Protein AF-K1LLA6-F1 (afdb_monomer_lite)

pLDDT: mean 82.79, std 14.43, range [37.28, 96.81]

Foldseek 3Di:
DDPDPDDPDDDDAPPPGDVCVVLLVVLVVDQQAQHEAEDEQVNPDPVSCVSCVVSNHHYDYYHDCVVPPVVVVVVVVVVVVVVDDDDDD

Structure (mmCIF, N/CA/C/O backbone):
data_AF-K1LLA6-F1
#
_entry.id   AF-K1LLA6-F1
#
loop_
_atom_site.group_PDB
_atom_site.id
_atom_site.type_symbol
_atom_site.label_atom_id
_atom_site.label_alt_id
_atom_site.label_comp_id
_atom_site.label_asym_id
_atom_site.label_entity_id
_atom_site.label_seq_id
_atom_site.pdbx_PDB_ins_code
_atom_site.Cartn_x
_atom_site.Cartn_y
_atom_site.Cartn_z
_atom_site.occupancy
_atom_site.B_iso_or_equiv
_atom_site.auth_seq_id
_atom_site.auth_comp_id
_atom_site.auth_asym_id
_atom_site.auth_atom_id
_atom_site.pdbx_PDB_model_num
ATOM 1 N N . MET A 1 1 ? -14.750 -2.240 -15.714 1.00 42.16 1 MET A N 1
ATOM 2 C CA . MET A 1 1 ? -14.249 -1.602 -14.478 1.00 42.16 1 MET A CA 1
ATOM 3 C C . MET A 1 1 ? -15.457 -1.158 -13.670 1.00 42.16 1 MET A C 1
ATOM 5 O O . MET A 1 1 ? -16.443 -0.747 -14.266 1.00 42.16 1 MET A O 1
ATOM 9 N N . SER A 1 2 ? -15.441 -1.426 -12.367 1.00 48.47 2 SER A N 1
ATOM 10 C CA . SER A 1 2 ? -16.578 -1.386 -11.436 1.00 48.47 2 SER A CA 1
ATOM 11 C C . SER A 1 2 ? -17.408 -0.101 -11.526 1.00 48.47 2 SER A C 1
ATOM 13 O O . SER A 1 2 ? -16.880 1.001 -11.488 1.00 48.47 2 SER A O 1
ATOM 15 N N . LYS A 1 3 ? -18.727 -0.276 -11.632 1.00 59.38 3 LYS A N 1
ATOM 16 C CA . LYS A 1 3 ? -19.753 0.720 -11.990 1.00 59.38 3 LYS A CA 1
ATOM 17 C C . LYS A 1 3 ? -20.096 1.729 -10.876 1.00 59.38 3 LYS A C 1
ATOM 19 O O . LYS A 1 3 ? -21.077 2.451 -11.002 1.00 59.38 3 LYS A O 1
ATOM 24 N N . ASN A 1 4 ? -19.315 1.752 -9.798 1.00 70.38 4 ASN A N 1
ATOM 25 C CA . ASN A 1 4 ? -19.596 2.524 -8.593 1.00 70.38 4 ASN A CA 1
ATOM 26 C C . ASN A 1 4 ? -18.384 3.414 -8.287 1.00 70.38 4 ASN A C 1
ATOM 28 O O . ASN A 1 4 ? -17.339 2.915 -7.874 1.00 70.38 4 ASN A O 1
ATOM 32 N N . GLU A 1 5 ? -18.523 4.722 -8.494 1.00 79.94 5 GLU A N 1
ATOM 33 C CA . GLU A 1 5 ? -17.536 5.752 -8.134 1.00 79.94 5 GLU A CA 1
ATOM 34 C C . GLU A 1 5 ? -17.609 6.033 -6.625 1.00 79.94 5 GLU A C 1
ATOM 36 O O . GLU A 1 5 ? -18.031 7.096 -6.173 1.00 79.94 5 GLU A O 1
ATOM 41 N N . LEU A 1 6 ? -17.282 5.019 -5.823 1.00 84.94 6 LEU A N 1
ATOM 42 C CA . LEU A 1 6 ? -17.428 5.078 -4.374 1.00 84.94 6 LEU A CA 1
ATOM 43 C C . LEU A 1 6 ? -16.162 5.642 -3.718 1.00 84.94 6 LEU A C 1
ATOM 45 O O . LEU A 1 6 ? -15.089 5.050 -3.813 1.00 84.94 6 LEU A O 1
ATOM 49 N N . CYS A 1 7 ? -16.311 6.743 -2.982 1.00 87.50 7 CYS A N 1
ATOM 50 C CA . CYS A 1 7 ? -15.292 7.242 -2.061 1.00 87.50 7 CYS A CA 1
ATOM 51 C C . CYS A 1 7 ? -15.669 6.843 -0.626 1.00 87.50 7 CYS A C 1
ATOM 53 O O . CYS A 1 7 ? -16.648 7.350 -0.082 1.00 87.50 7 CYS A O 1
ATOM 55 N N . ILE A 1 8 ? -14.914 5.914 -0.030 1.00 85.94 8 ILE A N 1
ATOM 56 C CA . ILE A 1 8 ? -15.172 5.389 1.329 1.00 85.94 8 ILE A CA 1
ATOM 57 C C . ILE A 1 8 ? -14.482 6.248 2.399 1.00 85.94 8 ILE A C 1
ATOM 59 O O . ILE A 1 8 ? -14.941 6.332 3.535 1.00 85.94 8 ILE A O 1
ATOM 63 N N . GLY A 1 9 ? -13.391 6.924 2.040 1.00 83.06 9 GLY A N 1
ATOM 64 C CA . GLY A 1 9 ? -12.650 7.779 2.954 1.00 83.06 9 GLY A CA 1
ATOM 65 C C . GLY A 1 9 ? -11.756 8.755 2.206 1.00 83.06 9 GLY A C 1
ATOM 66 O O . GLY A 1 9 ? -11.116 8.398 1.219 1.00 83.06 9 GLY A O 1
ATOM 67 N N . GLN A 1 10 ? -11.706 9.990 2.697 1.00 87.75 10 GLN A N 1
ATOM 68 C CA . GLN A 1 10 ? -10.824 11.032 2.189 1.00 87.75 10 GLN A CA 1
ATOM 69 C C . GLN A 1 10 ? -10.181 11.760 3.367 1.00 87.75 10 GLN A C 1
ATOM 71 O O . GLN A 1 10 ? -10.859 12.150 4.317 1.00 87.75 10 GLN A O 1
ATOM 76 N N . LYS A 1 11 ? -8.866 11.971 3.290 1.00 86.12 11 LYS A N 1
ATOM 77 C CA . LYS A 1 11 ? -8.110 12.760 4.262 1.00 86.12 11 LYS A CA 1
ATOM 78 C C . LYS A 1 11 ? -7.466 13.938 3.547 1.00 86.12 11 LYS A C 1
ATOM 80 O O . LYS A 1 11 ? -6.729 13.753 2.584 1.00 86.12 11 LYS A O 1
ATOM 85 N N . LYS A 1 12 ? -7.732 15.153 4.031 1.00 84.75 12 LYS A N 1
ATOM 86 C CA . LYS A 1 12 ? -7.027 16.348 3.561 1.00 84.75 12 LYS A CA 1
ATOM 87 C C . LYS A 1 12 ? -5.614 16.363 4.143 1.00 84.75 12 LYS A C 1
ATOM 89 O O . LYS A 1 12 ? -5.443 16.234 5.354 1.00 84.75 12 LYS A O 1
ATOM 94 N N . VAL A 1 13 ? -4.626 16.552 3.277 1.00 83.38 13 VAL A N 1
ATOM 95 C CA . VAL A 1 13 ? -3.223 16.728 3.658 1.00 83.38 13 VAL A CA 1
ATOM 96 C C . VAL A 1 13 ? -3.016 18.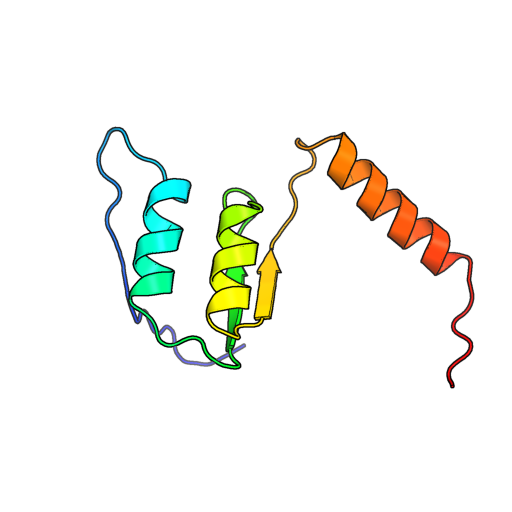175 4.12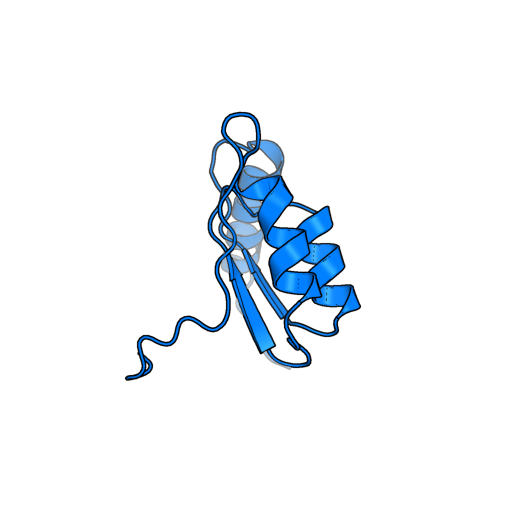5 1.00 83.38 13 VAL A C 1
ATOM 98 O O . VAL A 1 13 ? -3.532 19.106 3.506 1.00 83.38 13 VAL A O 1
ATOM 101 N N . ALA A 1 14 ? -2.324 18.374 5.249 1.00 80.44 14 ALA A N 1
ATOM 102 C CA . ALA A 1 14 ? -1.992 19.712 5.749 1.00 80.44 14 ALA A CA 1
ATOM 103 C C . ALA A 1 14 ? -0.942 20.394 4.853 1.00 80.44 14 ALA A C 1
ATOM 105 O O . ALA A 1 14 ? -0.140 19.704 4.234 1.00 80.44 14 ALA A O 1
ATOM 106 N N . ASP A 1 15 ? -0.879 21.732 4.847 1.00 70.88 15 ASP A N 1
ATOM 107 C CA . ASP A 1 15 ? -0.060 22.525 3.902 1.00 70.88 15 ASP A CA 1
ATOM 108 C C . ASP A 1 15 ? 1.453 22.212 3.897 1.00 70.88 15 ASP A C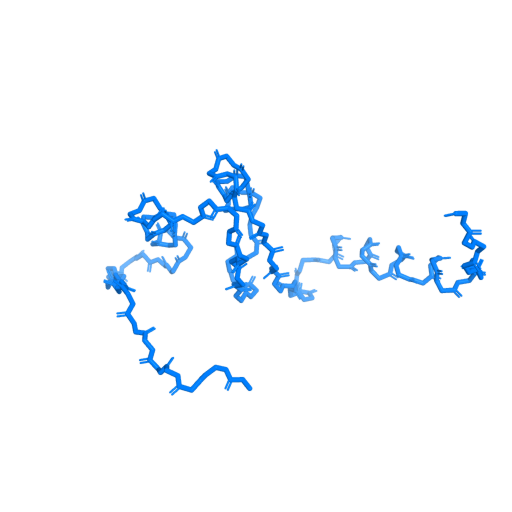 1
ATOM 110 O O . ASP A 1 15 ? 2.162 22.593 2.970 1.00 70.88 15 ASP A O 1
ATOM 114 N N . LYS A 1 16 ? 1.970 21.529 4.927 1.00 71.06 16 LYS A N 1
ATOM 115 C CA . LYS A 1 16 ? 3.381 21.105 5.034 1.00 71.06 16 LYS A CA 1
ATOM 116 C C . LYS A 1 16 ? 3.582 19.584 5.016 1.00 71.06 16 LYS A C 1
ATOM 118 O O . LYS A 1 16 ? 4.702 19.127 5.219 1.00 71.06 16 LYS A O 1
ATOM 123 N N . SER A 1 17 ? 2.514 18.812 4.820 1.00 74.81 17 SER A N 1
ATOM 124 C CA . SER A 1 17 ? 2.543 17.346 4.756 1.00 74.81 17 SER A CA 1
ATOM 125 C C . SER A 1 17 ? 2.342 16.869 3.315 1.00 74.81 17 SER A C 1
ATOM 127 O O . SER A 1 17 ? 1.972 17.647 2.440 1.00 74.81 17 SER A O 1
ATOM 129 N N . ASN A 1 18 ? 2.582 15.586 3.054 1.00 78.88 18 ASN A N 1
ATOM 130 C CA . ASN A 1 18 ? 2.426 14.954 1.737 1.00 78.88 18 ASN A CA 1
ATOM 131 C C . ASN A 1 18 ? 1.478 13.742 1.810 1.00 78.88 18 ASN A C 1
ATOM 133 O O . ASN A 1 18 ? 1.170 13.250 2.900 1.00 78.88 18 ASN A O 1
ATOM 137 N N . GLU A 1 19 ? 1.024 13.231 0.659 1.00 82.44 19 GLU A N 1
ATOM 138 C CA . GLU A 1 19 ? 0.121 12.065 0.620 1.00 82.44 19 GLU A CA 1
ATOM 139 C C . GLU A 1 19 ? 0.743 10.831 1.283 1.00 82.44 19 GLU A C 1
ATOM 141 O O . GLU A 1 19 ? 0.036 10.037 1.896 1.00 82.44 19 GLU A O 1
ATOM 146 N N . ILE A 1 20 ? 2.074 10.726 1.249 1.00 84.81 20 ILE A N 1
ATOM 147 C CA . ILE A 1 20 ? 2.863 9.667 1.887 1.00 84.81 20 ILE A CA 1
ATOM 148 C C . ILE A 1 20 ? 2.482 9.494 3.361 1.00 84.81 20 ILE A C 1
ATOM 150 O O . ILE A 1 20 ? 2.252 8.375 3.809 1.00 84.81 20 ILE A O 1
ATOM 154 N N . THR A 1 21 ? 2.376 10.597 4.104 1.00 85.88 21 THR A N 1
ATOM 155 C CA . THR A 1 21 ? 1.994 10.568 5.527 1.00 85.88 21 THR A CA 1
ATOM 156 C C . THR A 1 21 ? 0.509 10.284 5.759 1.00 85.88 21 THR A C 1
ATOM 158 O O . THR A 1 21 ? 0.149 9.714 6.784 1.00 85.88 21 THR A O 1
ATOM 161 N N . ALA A 1 22 ? -0.360 10.642 4.811 1.00 88.62 22 ALA A N 1
ATOM 162 C CA . ALA A 1 22 ? -1.808 10.490 4.950 1.00 88.62 22 ALA A CA 1
ATOM 163 C C . ALA A 1 22 ? -2.312 9.090 4.556 1.00 88.62 22 ALA A C 1
ATOM 165 O O . ALA A 1 22 ? -3.320 8.625 5.090 1.00 88.62 22 ALA A O 1
ATOM 166 N N . ILE A 1 23 ? -1.614 8.401 3.647 1.00 91.94 23 ILE A N 1
ATOM 167 C CA . ILE A 1 23 ? -1.964 7.048 3.191 1.00 91.94 23 ILE A CA 1
ATOM 168 C C . ILE A 1 23 ? -2.069 6.054 4.367 1.00 91.94 23 ILE A C 1
ATOM 170 O O . ILE A 1 23 ? -3.102 5.382 4.467 1.00 91.94 23 ILE A O 1
ATOM 174 N N . PRO A 1 24 ? -1.088 5.968 5.294 1.00 92.00 24 PRO A N 1
ATOM 175 C CA . PRO A 1 24 ? -1.190 5.094 6.460 1.00 92.00 24 PRO A CA 1
ATOM 176 C C . PRO A 1 24 ? -2.422 5.361 7.326 1.00 92.00 24 PRO A C 1
ATOM 178 O O . PRO A 1 24 ? -3.019 4.416 7.836 1.00 92.00 24 PRO A O 1
ATOM 181 N N . GLU A 1 25 ? -2.832 6.620 7.496 1.00 90.75 25 GLU A N 1
ATOM 182 C CA . GLU A 1 25 ? -4.014 6.960 8.299 1.00 90.75 25 GLU A CA 1
ATOM 183 C C . GLU A 1 25 ? -5.301 6.406 7.673 1.00 90.75 25 GLU A C 1
ATOM 185 O O . GLU A 1 25 ? -6.136 5.820 8.369 1.00 90.75 25 GLU A O 1
ATOM 190 N N . ILE A 1 26 ? -5.448 6.545 6.352 1.00 91.19 26 ILE A N 1
ATOM 191 C CA . ILE A 1 26 ? -6.611 6.026 5.621 1.00 91.19 26 ILE A CA 1
ATOM 192 C C . ILE A 1 26 ? -6.625 4.498 5.673 1.00 91.19 26 ILE A C 1
ATOM 194 O O . ILE A 1 26 ? -7.644 3.913 6.030 1.00 91.19 26 ILE A O 1
ATOM 198 N N . ILE A 1 27 ? -5.492 3.848 5.390 1.00 92.75 27 ILE A N 1
ATOM 199 C CA . ILE A 1 27 ? -5.382 2.385 5.454 1.00 92.75 27 ILE A CA 1
ATOM 200 C C . ILE A 1 27 ? -5.725 1.884 6.857 1.00 92.75 27 ILE A C 1
ATOM 202 O O . ILE A 1 27 ? -6.434 0.891 6.993 1.00 92.75 27 ILE A O 1
ATOM 206 N N . ASN A 1 28 ? -5.280 2.573 7.911 1.00 92.38 28 ASN A N 1
ATOM 207 C CA . ASN A 1 28 ? -5.607 2.206 9.287 1.00 92.38 28 ASN A CA 1
ATOM 208 C C . ASN A 1 28 ? -7.096 2.340 9.617 1.00 92.38 28 ASN A C 1
ATOM 210 O O . ASN A 1 28 ? -7.610 1.530 10.387 1.00 92.38 28 ASN A O 1
ATOM 214 N N . SER A 1 29 ? -7.784 3.286 8.984 1.00 92.12 29 SER A N 1
ATOM 215 C CA . SER A 1 29 ? -9.212 3.540 9.201 1.00 92.12 29 SER A CA 1
ATOM 216 C C . SER A 1 29 ? -10.132 2.595 8.419 1.00 92.12 29 SER A C 1
ATOM 218 O O . SER A 1 29 ? -11.317 2.512 8.730 1.00 92.12 29 SER A O 1
ATOM 220 N N . LEU A 1 30 ? -9.608 1.893 7.410 1.00 91.44 30 LEU A N 1
ATOM 221 C CA . LEU A 1 30 ? -10.368 0.971 6.568 1.00 91.44 30 LEU A CA 1
ATOM 222 C C . LEU A 1 30 ? -10.140 -0.489 6.976 1.00 91.44 30 LEU A C 1
ATOM 224 O O . LEU A 1 30 ? -9.035 -0.883 7.370 1.00 91.44 30 LEU A O 1
ATOM 228 N N . ASP A 1 31 ? -11.188 -1.296 6.835 1.00 92.69 31 ASP A N 1
ATOM 229 C CA . ASP A 1 31 ? -11.058 -2.749 6.806 1.00 92.69 31 ASP A CA 1
ATOM 230 C C . ASP A 1 31 ? -10.689 -3.177 5.382 1.00 92.69 31 ASP A C 1
ATOM 232 O O . ASP A 1 31 ? -11.435 -2.934 4.433 1.00 92.69 31 ASP A O 1
ATOM 236 N N . ILE A 1 32 ? -9.488 -3.730 5.239 1.00 94.69 32 ILE A N 1
ATOM 237 C CA . ILE A 1 32 ? -8.898 -4.116 3.954 1.00 94.69 32 ILE A CA 1
ATOM 238 C C . ILE A 1 32 ? -8.490 -5.592 3.936 1.00 94.69 32 ILE A C 1
ATOM 240 O O . ILE A 1 32 ? -7.756 -6.007 3.035 1.00 94.69 32 ILE A O 1
ATOM 244 N N . GLU A 1 33 ? -8.933 -6.388 4.917 1.00 96.62 33 GLU A N 1
ATOM 245 C CA . GLU A 1 33 ? -8.643 -7.823 4.946 1.00 96.62 33 GLU A CA 1
ATOM 246 C C . GLU A 1 33 ? -9.122 -8.473 3.636 1.00 96.62 33 GLU A C 1
ATOM 248 O O . GLU A 1 33 ? -10.215 -8.194 3.137 1.00 96.62 33 GLU A O 1
ATOM 253 N N . ASN A 1 34 ? -8.261 -9.295 3.026 1.00 95.19 34 ASN A N 1
ATOM 254 C CA . ASN A 1 34 ? -8.491 -9.941 1.728 1.00 95.19 34 ASN A CA 1
ATOM 255 C C . ASN A 1 34 ? -8.785 -8.988 0.548 1.00 95.19 34 ASN A C 1
ATOM 257 O O . ASN A 1 34 ? -9.206 -9.440 -0.518 1.00 95.19 34 ASN A O 1
ATOM 261 N N . SER A 1 35 ? -8.524 -7.686 0.689 1.00 94.38 35 SER A N 1
ATOM 262 C CA . SER A 1 35 ? -8.708 -6.694 -0.377 1.00 94.38 35 SER A CA 1
ATOM 263 C C . SER A 1 35 ? -7.392 -6.380 -1.092 1.00 94.38 35 SER A C 1
ATOM 265 O O . SER A 1 35 ? -6.317 -6.474 -0.500 1.00 94.38 35 SER A O 1
ATOM 267 N N . VAL A 1 36 ? -7.463 -5.991 -2.371 1.00 95.12 36 VAL A N 1
ATOM 268 C CA . VAL A 1 36 ? -6.299 -5.504 -3.133 1.00 95.12 36 VAL A CA 1
ATOM 269 C C . VAL A 1 36 ? -6.257 -3.982 -3.068 1.00 95.12 36 VAL A C 1
ATOM 271 O O . VAL A 1 36 ? -7.172 -3.308 -3.538 1.00 95.12 36 VAL A O 1
ATOM 274 N N . VAL A 1 37 ? -5.175 -3.439 -2.520 1.00 94.44 37 VAL A N 1
ATOM 275 C CA . VAL A 1 37 ? -4.924 -2.001 -2.425 1.00 94.44 37 VAL A CA 1
ATOM 276 C C . VAL A 1 37 ? -3.964 -1.586 -3.538 1.00 94.44 37 VAL A C 1
ATOM 278 O O . VAL A 1 37 ? -2.790 -1.959 -3.532 1.00 94.44 37 VAL A O 1
ATOM 281 N N . SER A 1 38 ? -4.454 -0.812 -4.506 1.00 94.56 38 SER A N 1
ATOM 282 C CA . SER A 1 38 ? -3.619 -0.217 -5.554 1.00 94.56 38 SER A CA 1
ATOM 283 C C . SER A 1 38 ? -3.250 1.221 -5.208 1.00 94.56 38 SER A C 1
ATOM 285 O O . SER A 1 38 ? -4.142 2.014 -4.907 1.00 94.56 38 SER A O 1
ATOM 287 N N . ILE A 1 39 ? -1.967 1.572 -5.285 1.00 92.69 39 ILE A N 1
ATOM 288 C CA . ILE A 1 39 ? -1.482 2.932 -5.008 1.00 92.69 39 ILE A CA 1
ATOM 289 C C . ILE A 1 39 ? -0.523 3.358 -6.121 1.00 92.69 39 ILE A C 1
ATOM 291 O O . ILE A 1 39 ? 0.168 2.535 -6.733 1.00 92.69 39 ILE A O 1
ATOM 295 N N . ASP A 1 40 ? -0.510 4.657 -6.401 1.00 89.94 40 ASP A N 1
ATOM 296 C CA . ASP A 1 40 ? 0.434 5.258 -7.331 1.00 89.94 40 ASP A CA 1
ATOM 297 C C . ASP A 1 40 ? 1.895 5.130 -6.866 1.00 89.94 40 ASP A C 1
ATOM 299 O O . ASP A 1 40 ? 2.224 4.586 -5.806 1.00 89.94 40 ASP A O 1
ATOM 303 N N . ALA A 1 41 ? 2.798 5.657 -7.690 1.00 88.75 41 ALA A N 1
ATOM 304 C CA . ALA A 1 41 ? 4.219 5.521 -7.446 1.00 88.75 41 ALA A CA 1
ATOM 305 C C . ALA A 1 41 ? 4.791 6.399 -6.331 1.00 88.75 41 ALA A C 1
ATOM 307 O O . ALA A 1 41 ? 5.878 6.098 -5.839 1.00 88.75 41 ALA A O 1
ATOM 308 N N . MET A 1 42 ? 4.089 7.446 -5.894 1.00 86.56 42 MET A N 1
ATOM 309 C CA . MET A 1 42 ? 4.501 8.216 -4.716 1.00 86.56 42 MET A CA 1
ATOM 310 C C . MET A 1 42 ? 4.248 7.425 -3.424 1.00 86.56 42 MET A C 1
ATOM 312 O O . MET A 1 42 ? 5.035 7.513 -2.478 1.00 86.56 42 MET A O 1
ATOM 316 N N . GLY A 1 43 ? 3.203 6.593 -3.403 1.00 86.25 43 GLY A N 1
ATOM 317 C CA . GLY A 1 43 ? 2.895 5.687 -2.293 1.00 86.25 43 GLY A CA 1
ATOM 318 C C . GLY A 1 43 ? 3.633 4.342 -2.310 1.00 86.25 43 GLY A C 1
ATOM 319 O O . GLY A 1 43 ? 3.412 3.522 -1.419 1.00 86.25 43 GLY A O 1
ATOM 320 N N . CYS A 1 44 ? 4.519 4.088 -3.281 1.00 90.44 44 CYS A N 1
ATOM 321 C CA . CYS A 1 44 ? 5.297 2.848 -3.369 1.00 90.44 44 CYS A CA 1
ATOM 322 C C . CYS A 1 44 ? 6.438 2.808 -2.337 1.00 90.44 44 CYS A C 1
ATOM 324 O O . CYS A 1 44 ? 7.616 2.967 -2.664 1.00 90.44 44 CYS A O 1
ATOM 326 N N . GLN A 1 45 ? 6.077 2.613 -1.068 1.00 89.81 45 GLN A N 1
ATOM 327 C CA . GLN A 1 45 ? 6.997 2.631 0.068 1.00 89.81 45 GLN A CA 1
ATOM 328 C C . GLN A 1 45 ? 6.924 1.347 0.879 1.00 89.81 45 GLN A C 1
ATOM 330 O O . GLN A 1 45 ? 5.856 0.762 1.066 1.00 89.81 45 GLN A O 1
ATOM 335 N N . LYS A 1 46 ? 8.080 0.935 1.412 1.00 91.38 46 LYS A N 1
ATOM 336 C CA . LYS A 1 46 ? 8.231 -0.308 2.184 1.00 91.38 46 LYS A CA 1
ATOM 337 C C . LYS A 1 46 ? 7.311 -0.344 3.406 1.00 91.38 46 LYS A C 1
ATOM 339 O O . LYS A 1 46 ? 6.729 -1.384 3.704 1.00 91.38 46 LYS A O 1
ATOM 344 N N . GLU A 1 47 ? 7.145 0.791 4.079 1.00 93.38 47 GLU A N 1
ATOM 345 C CA . GLU A 1 47 ? 6.288 0.924 5.263 1.00 93.38 47 GLU A CA 1
ATOM 346 C C . GLU A 1 47 ? 4.804 0.767 4.910 1.00 93.38 47 GLU A C 1
ATOM 348 O O . GLU A 1 47 ? 4.079 0.054 5.601 1.00 93.38 47 GLU A O 1
ATOM 353 N N . ILE A 1 48 ? 4.367 1.345 3.785 1.00 94.12 48 ILE A N 1
ATOM 354 C CA . ILE A 1 48 ? 2.989 1.221 3.289 1.00 94.12 48 ILE A CA 1
ATOM 355 C C . ILE A 1 48 ? 2.691 -0.233 2.898 1.00 94.12 48 ILE A C 1
ATOM 357 O O . ILE A 1 48 ? 1.669 -0.781 3.308 1.00 94.12 48 ILE A O 1
ATOM 361 N N . ALA A 1 49 ? 3.599 -0.892 2.169 1.00 94.38 49 ALA A N 1
ATOM 362 C CA . ALA A 1 49 ? 3.455 -2.307 1.819 1.00 94.38 49 ALA A CA 1
ATOM 363 C C . ALA A 1 49 ? 3.375 -3.201 3.070 1.00 94.38 49 ALA A C 1
ATOM 365 O O . ALA A 1 49 ? 2.501 -4.063 3.173 1.00 94.38 49 ALA A O 1
ATOM 366 N N . SER A 1 50 ? 4.244 -2.947 4.053 1.00 96.12 50 SER A N 1
ATOM 367 C CA . SER A 1 50 ? 4.251 -3.663 5.335 1.00 96.12 50 SER A CA 1
ATOM 368 C C . SER A 1 50 ? 2.941 -3.483 6.100 1.00 96.12 50 SER A C 1
ATOM 370 O O . SER A 1 50 ? 2.411 -4.454 6.635 1.00 96.12 50 SER A O 1
ATOM 372 N N . LEU A 1 51 ? 2.381 -2.269 6.111 1.00 96.12 51 LEU A N 1
ATOM 373 C CA . LEU A 1 51 ? 1.102 -1.977 6.758 1.00 96.12 51 LEU A CA 1
ATOM 374 C C . LEU A 1 51 ? -0.060 -2.745 6.113 1.00 96.12 51 LEU A C 1
ATOM 376 O O . LEU A 1 51 ? -0.895 -3.307 6.821 1.00 96.12 51 LEU A O 1
ATOM 380 N N . ILE A 1 52 ? -0.104 -2.796 4.779 1.00 96.38 52 ILE A N 1
ATOM 381 C CA . ILE A 1 52 ? -1.141 -3.532 4.041 1.00 96.38 52 ILE A CA 1
ATOM 382 C C . ILE A 1 52 ? -1.061 -5.031 4.365 1.00 96.38 52 ILE A C 1
ATOM 384 O O . ILE A 1 52 ? -2.079 -5.639 4.695 1.00 96.38 52 ILE A O 1
ATOM 388 N N . MET A 1 53 ? 0.146 -5.609 4.361 1.00 96.25 53 MET A N 1
ATOM 389 C CA . MET A 1 53 ? 0.349 -7.016 4.729 1.00 96.25 53 MET A CA 1
ATOM 390 C C . MET A 1 53 ? -0.015 -7.300 6.189 1.00 96.25 53 MET A C 1
ATOM 392 O O . MET A 1 53 ? -0.642 -8.318 6.474 1.00 96.25 53 MET A O 1
ATOM 396 N N . ALA A 1 54 ? 0.324 -6.399 7.116 1.00 96.81 54 ALA A N 1
ATOM 397 C CA . ALA A 1 54 ? -0.030 -6.538 8.530 1.00 96.81 54 ALA A CA 1
ATOM 398 C C . ALA A 1 54 ? -1.554 -6.582 8.746 1.00 9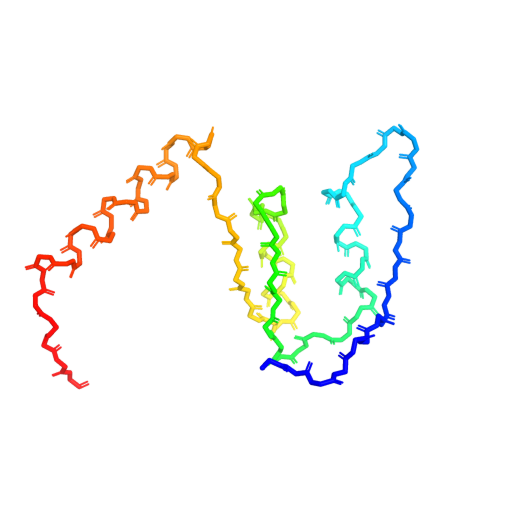6.81 54 ALA A C 1
ATOM 400 O O . ALA A 1 54 ? -2.035 -7.267 9.646 1.00 96.81 54 ALA A O 1
ATOM 401 N N . LYS A 1 55 ? -2.317 -5.905 7.881 1.00 96.56 55 LYS A N 1
ATOM 402 C CA . LYS A 1 55 ? -3.784 -5.956 7.835 1.00 96.56 55 LYS A CA 1
ATOM 403 C C . LYS A 1 55 ? -4.351 -7.103 6.988 1.00 96.56 55 LYS A C 1
ATOM 405 O O . LYS A 1 55 ? -5.554 -7.131 6.748 1.00 96.56 55 LYS A O 1
ATOM 410 N N . LYS A 1 56 ? -3.513 -8.047 6.541 1.00 96.75 56 LYS A N 1
ATOM 411 C CA . LYS A 1 56 ? -3.885 -9.170 5.659 1.00 96.75 56 LYS A CA 1
ATOM 412 C C . LYS A 1 56 ? -4.524 -8.724 4.334 1.00 96.75 56 LYS A C 1
ATOM 414 O O . LYS A 1 56 ? -5.358 -9.426 3.762 1.00 96.75 56 LYS A O 1
ATOM 419 N N . GLY A 1 57 ? -4.159 -7.535 3.865 1.00 95.75 57 GLY A N 1
ATOM 420 C CA . GLY A 1 57 ? -4.479 -7.066 2.525 1.00 95.75 57 GLY A CA 1
ATOM 421 C C . GLY A 1 57 ? -3.399 -7.477 1.525 1.00 95.75 57 GLY A C 1
ATOM 422 O O . GLY A 1 57 ? -2.265 -7.796 1.887 1.00 95.75 57 GLY A O 1
ATOM 423 N N . HIS A 1 58 ? -3.742 -7.409 0.246 1.00 96.31 58 HIS A N 1
ATOM 424 C CA . HIS A 1 58 ? -2.808 -7.530 -0.871 1.00 96.31 58 HIS A CA 1
ATOM 425 C C . HIS A 1 58 ? -2.529 -6.139 -1.449 1.00 96.31 58 HIS A C 1
ATOM 427 O O . HIS A 1 58 ? -3.365 -5.243 -1.333 1.00 96.31 58 HIS A O 1
ATOM 433 N N . TYR A 1 59 ? -1.383 -5.935 -2.101 1.00 95.50 59 TYR A N 1
ATOM 434 C CA . TYR A 1 59 ? -1.037 -4.637 -2.687 1.00 95.50 59 TYR A CA 1
ATOM 435 C C . TYR A 1 59 ? -0.607 -4.734 -4.152 1.00 95.50 59 TYR A C 1
ATOM 437 O O . TYR A 1 59 ? 0.010 -5.708 -4.577 1.00 95.50 59 TYR A O 1
ATOM 445 N N . LEU A 1 60 ? -0.891 -3.671 -4.905 1.00 94.94 60 LEU A N 1
ATOM 446 C CA . LEU A 1 60 ? -0.358 -3.412 -6.240 1.00 94.94 60 LEU A CA 1
ATOM 447 C C . LEU A 1 60 ? 0.187 -1.980 -6.267 1.00 94.94 60 LEU A C 1
ATOM 449 O O . LEU A 1 60 ? -0.567 -1.018 -6.405 1.00 94.94 60 LEU A O 1
ATOM 453 N N . LEU A 1 61 ? 1.500 -1.834 -6.092 1.00 93.25 61 LEU A N 1
ATOM 454 C CA . LEU A 1 61 ? 2.156 -0.528 -6.008 1.00 93.25 61 LEU A CA 1
ATOM 455 C C . LEU A 1 61 ? 2.885 -0.233 -7.315 1.00 93.25 61 LEU A C 1
ATOM 457 O O . LEU A 1 61 ? 3.631 -1.071 -7.822 1.00 93.25 61 LEU A O 1
ATOM 461 N N . SER A 1 62 ? 2.669 0.959 -7.862 1.00 90.50 62 SER A N 1
ATOM 462 C CA . SER A 1 62 ? 3.360 1.381 -9.083 1.00 90.50 62 SER A CA 1
ATOM 463 C C . SER A 1 62 ? 4.792 1.803 -8.756 1.00 90.50 62 SER A C 1
ATOM 465 O O . SER A 1 62 ? 4.997 2.572 -7.831 1.00 90.50 62 SER A O 1
ATOM 467 N N . LEU A 1 63 ? 5.799 1.365 -9.510 1.00 86.62 63 LEU A N 1
ATOM 468 C CA . LEU A 1 63 ? 7.183 1.803 -9.294 1.00 86.62 63 LEU A CA 1
ATOM 469 C C . LEU A 1 63 ? 7.558 2.917 -10.279 1.00 86.62 63 LEU A C 1
ATOM 471 O O . LEU A 1 63 ? 7.342 2.784 -11.483 1.00 86.62 63 LEU A O 1
ATOM 475 N N . LYS A 1 64 ? 8.148 4.011 -9.782 1.00 83.75 64 LYS A N 1
ATOM 476 C CA . LYS A 1 64 ? 8.694 5.083 -10.628 1.00 83.75 64 LYS A CA 1
ATOM 477 C C . LYS A 1 64 ? 10.164 4.811 -10.946 1.00 83.75 64 LYS A C 1
ATOM 479 O O . LYS A 1 64 ? 10.922 4.378 -10.086 1.00 83.75 64 LYS A O 1
ATOM 484 N N . SER A 1 65 ? 10.589 5.165 -12.156 1.00 77.19 65 SER A N 1
ATOM 485 C CA . SER A 1 65 ? 11.970 4.998 -12.636 1.00 77.19 65 SER A CA 1
ATOM 486 C C . SER A 1 65 ? 13.022 5.846 -11.908 1.00 77.19 65 SER A C 1
ATOM 488 O O . SER A 1 65 ? 14.211 5.679 -12.155 1.00 77.19 65 SER A O 1
ATOM 490 N N . ASN A 1 66 ? 12.619 6.761 -11.018 1.00 76.38 66 ASN A N 1
ATOM 491 C CA . ASN A 1 66 ? 13.556 7.568 -10.232 1.00 76.38 66 ASN A CA 1
ATOM 492 C C . ASN A 1 66 ? 14.169 6.807 -9.041 1.00 76.38 66 ASN A C 1
ATOM 494 O O . ASN A 1 66 ? 15.076 7.335 -8.406 1.00 76.38 66 ASN A O 1
ATOM 498 N N . GLN A 1 67 ? 13.688 5.596 -8.739 1.00 68.12 67 GLN A N 1
ATOM 499 C CA . GLN A 1 67 ? 14.323 4.666 -7.807 1.00 68.12 67 GLN A CA 1
ATOM 500 C C . GLN A 1 67 ? 15.178 3.679 -8.612 1.00 68.12 67 GLN A C 1
ATOM 502 O O . GLN A 1 67 ? 14.722 2.584 -8.935 1.00 68.12 67 GLN A O 1
ATOM 507 N N . SER A 1 68 ? 16.384 4.105 -8.998 1.00 74.50 68 SER A N 1
ATOM 508 C CA . SER A 1 68 ? 17.200 3.434 -10.023 1.00 74.50 68 SER A CA 1
ATOM 509 C C . SER A 1 68 ? 17.518 1.972 -9.704 1.00 74.50 68 SER A C 1
ATOM 511 O O . SER A 1 68 ? 17.284 1.120 -10.550 1.00 74.50 68 SER A O 1
ATOM 513 N N . GLU A 1 69 ? 17.964 1.667 -8.485 1.00 80.88 69 GLU A N 1
ATOM 514 C CA . GLU A 1 69 ? 18.363 0.306 -8.086 1.00 80.88 69 GLU A CA 1
ATOM 515 C C . GLU A 1 69 ? 17.176 -0.671 -8.125 1.00 80.88 69 GLU A C 1
ATOM 517 O O . GLU A 1 69 ? 17.208 -1.674 -8.832 1.00 80.88 69 GLU A O 1
ATOM 522 N N . LEU A 1 70 ? 16.064 -0.318 -7.470 1.00 81.88 70 LEU A N 1
ATOM 523 C CA . LEU A 1 70 ? 14.863 -1.158 -7.455 1.00 81.88 70 LEU A CA 1
ATOM 524 C C . LEU A 1 70 ? 14.248 -1.311 -8.853 1.00 81.88 70 LEU A C 1
ATOM 526 O O . LEU A 1 70 ? 13.732 -2.373 -9.196 1.00 81.88 70 LEU A O 1
ATOM 530 N N . PHE A 1 71 ? 14.278 -0.256 -9.668 1.00 83.38 71 PHE A N 1
ATOM 531 C CA . PHE A 1 71 ? 13.775 -0.323 -11.035 1.00 83.38 71 PHE A CA 1
ATOM 532 C C . PHE A 1 71 ? 14.631 -1.252 -11.902 1.00 83.38 71 PHE A C 1
ATOM 534 O O . PHE A 1 71 ? 14.082 -2.076 -12.633 1.00 83.38 71 PHE A O 1
ATOM 541 N N . GLU A 1 72 ? 15.957 -1.155 -11.800 1.00 83.31 72 GLU A N 1
ATOM 542 C CA . GLU A 1 72 ? 16.886 -2.039 -12.503 1.00 83.31 72 GLU A CA 1
ATOM 543 C C . GLU A 1 72 ? 16.714 -3.498 -12.079 1.00 83.31 72 GLU A C 1
ATOM 545 O O . GLU A 1 72 ? 16.611 -4.361 -12.953 1.00 83.31 72 GLU A O 1
ATOM 550 N N . ASP A 1 73 ? 16.576 -3.770 -10.780 1.00 85.31 73 ASP A N 1
ATOM 551 C CA . ASP A 1 73 ? 16.330 -5.113 -10.247 1.00 85.31 73 ASP A CA 1
ATOM 552 C C . ASP A 1 73 ? 15.035 -5.714 -10.791 1.00 85.31 73 ASP A C 1
ATOM 554 O O . ASP A 1 73 ? 15.010 -6.854 -11.264 1.00 85.31 73 ASP A O 1
ATOM 558 N N . VAL A 1 74 ? 13.9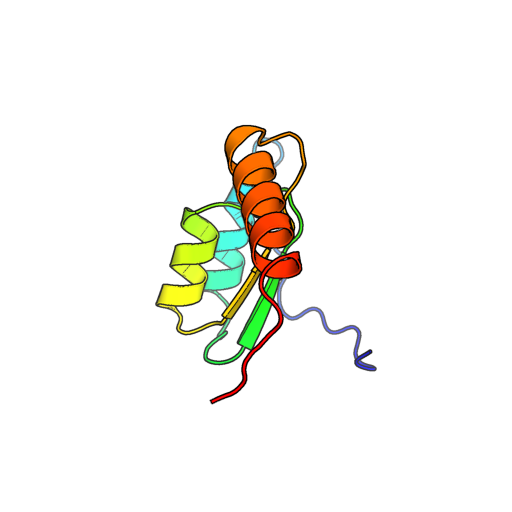50 -4.935 -10.776 1.00 86.44 74 VAL A N 1
ATOM 559 C CA . VAL A 1 74 ? 12.650 -5.367 -11.297 1.00 86.44 74 VAL A CA 1
ATOM 560 C C . VAL A 1 74 ? 12.748 -5.648 -12.797 1.00 86.44 74 VAL A C 1
ATOM 562 O O . VAL A 1 74 ? 12.317 -6.706 -13.258 1.00 86.44 74 VAL A O 1
ATOM 565 N N . VAL A 1 75 ? 13.363 -4.748 -13.569 1.00 85.44 75 VAL A N 1
ATOM 566 C CA . VAL A 1 75 ? 13.570 -4.934 -15.013 1.00 85.44 75 VAL A CA 1
ATOM 567 C C . VAL A 1 75 ? 14.438 -6.162 -15.296 1.00 85.44 75 VAL A C 1
ATOM 569 O O . VAL A 1 75 ? 14.124 -6.933 -16.205 1.00 85.44 75 VAL A O 1
ATOM 572 N N . CYS A 1 76 ? 15.511 -6.365 -14.532 1.00 84.00 76 CYS A N 1
ATOM 573 C CA . CYS A 1 76 ? 16.382 -7.530 -14.638 1.00 84.00 76 CYS A CA 1
ATOM 574 C C . CYS A 1 76 ? 15.608 -8.822 -14.349 1.00 84.00 76 CYS A C 1
ATOM 576 O O . CYS A 1 76 ? 15.646 -9.750 -15.157 1.00 84.00 76 CYS A O 1
ATOM 578 N N . GLY A 1 77 ? 14.823 -8.850 -13.269 1.00 84.81 77 GLY A N 1
ATOM 579 C CA . GLY A 1 77 ? 13.983 -9.986 -12.895 1.00 84.81 77 GLY A CA 1
ATOM 580 C C . GLY A 1 77 ? 12.963 -10.354 -13.974 1.00 84.81 77 GLY A C 1
ATOM 581 O O . GLY A 1 77 ? 12.854 -11.523 -14.349 1.00 84.81 77 GLY A O 1
ATOM 582 N N . PHE A 1 78 ? 12.262 -9.367 -14.542 1.00 84.94 78 PHE A N 1
ATOM 583 C CA . PHE A 1 78 ? 11.326 -9.610 -15.644 1.00 84.94 78 PHE A CA 1
ATOM 584 C C . PHE A 1 78 ? 12.031 -10.103 -16.916 1.00 84.94 78 PHE A C 1
ATOM 586 O O . PHE A 1 78 ? 11.528 -11.018 -17.571 1.00 84.94 78 PHE A O 1
ATOM 593 N N . LYS A 1 79 ? 13.212 -9.566 -17.255 1.00 84.19 79 LYS A N 1
ATOM 594 C CA . LYS A 1 79 ? 14.018 -10.038 -18.397 1.00 84.19 79 LYS A CA 1
ATOM 595 C C . LYS A 1 79 ? 14.507 -11.472 -18.199 1.00 84.19 79 LYS A C 1
ATOM 597 O O . LYS A 1 79 ? 14.329 -12.294 -19.090 1.00 84.19 79 LYS A O 1
ATOM 602 N N . ALA A 1 80 ? 15.065 -11.792 -17.032 1.00 78.69 80 ALA A N 1
ATOM 603 C CA . ALA A 1 80 ? 15.531 -13.137 -16.701 1.00 78.69 80 ALA A CA 1
ATOM 604 C C . ALA A 1 80 ? 14.390 -14.163 -16.771 1.00 78.69 80 ALA A C 1
ATOM 606 O O . ALA A 1 80 ? 14.555 -15.250 -17.322 1.00 78.69 80 ALA A O 1
ATOM 607 N N . ARG A 1 81 ? 13.200 -13.787 -16.288 1.00 65.00 81 ARG A N 1
ATOM 608 C CA . ARG A 1 81 ? 12.005 -14.637 -16.333 1.00 65.00 81 ARG A CA 1
ATOM 609 C C . ARG A 1 81 ? 11.385 -14.760 -17.724 1.00 65.00 81 ARG A C 1
ATOM 611 O O . ARG A 1 81 ? 10.742 -15.760 -17.997 1.00 65.00 81 ARG A O 1
ATOM 618 N N . SER A 1 82 ? 11.610 -13.792 -18.610 1.00 61.34 82 SER A N 1
ATOM 619 C CA . SER A 1 82 ? 11.203 -13.886 -20.021 1.00 61.34 82 SER A CA 1
ATOM 620 C C . SER A 1 82 ? 12.071 -14.875 -20.811 1.00 61.34 82 SER A C 1
ATOM 622 O O . SER A 1 82 ? 11.612 -15.443 -21.798 1.00 61.34 82 SER A O 1
ATOM 624 N N . SER A 1 83 ? 13.313 -15.098 -20.368 1.00 59.50 83 SER A N 1
ATOM 625 C CA . SER A 1 83 ? 14.257 -16.045 -20.977 1.00 59.50 83 SER A CA 1
ATOM 626 C C . SER A 1 83 ? 14.081 -17.487 -20.483 1.00 59.50 83 SER A C 1
ATOM 628 O O . SER A 1 83 ? 14.474 -18.418 -21.182 1.00 59.50 83 SER A O 1
ATOM 630 N N . ASN A 1 84 ? 13.466 -17.688 -19.312 1.00 55.75 84 ASN A N 1
ATOM 631 C CA . ASN A 1 84 ? 13.052 -19.004 -18.828 1.00 55.75 84 ASN A CA 1
ATOM 632 C C . ASN A 1 84 ? 11.602 -19.267 -19.252 1.00 55.75 84 ASN A C 1
ATOM 634 O O . ASN A 1 84 ? 10.656 -18.785 -18.633 1.00 55.75 84 ASN A O 1
ATOM 638 N N . CYS A 1 85 ? 11.444 -20.040 -20.326 1.00 45.31 85 CYS A N 1
ATOM 639 C CA . CYS A 1 85 ? 10.161 -20.572 -20.774 1.00 45.31 85 CYS A CA 1
ATOM 640 C C . CYS A 1 85 ? 9.455 -21.267 -19.591 1.00 45.31 85 CYS A C 1
ATOM 642 O O . CYS A 1 85 ? 10.052 -22.138 -18.956 1.00 45.31 85 CYS A O 1
ATOM 644 N N . PHE A 1 86 ? 8.227 -20.848 -19.262 1.00 49.66 86 PHE A N 1
ATOM 645 C CA . PHE A 1 86 ? 7.424 -21.445 -18.191 1.00 49.66 86 PHE A CA 1
ATOM 646 C C . PHE A 1 86 ? 7.318 -22.958 -18.423 1.00 49.66 86 PHE A C 1
ATOM 648 O O . PHE A 1 86 ? 6.695 -23.396 -19.383 1.00 49.66 86 PHE A O 1
ATOM 655 N N . SER A 1 87 ? 7.941 -23.753 -17.557 1.00 48.72 87 SER A N 1
ATOM 656 C CA . SER A 1 87 ? 7.519 -25.136 -17.352 1.00 48.72 87 SER A CA 1
ATOM 657 C C . SER A 1 87 ? 6.556 -25.090 -16.175 1.00 48.72 87 SER A C 1
ATOM 659 O O . SER A 1 87 ? 6.958 -24.754 -15.062 1.00 48.72 87 SER A O 1
ATOM 661 N N . GLU A 1 88 ? 5.273 -25.269 -16.473 1.00 42.88 88 GLU A N 1
ATOM 662 C CA . GLU A 1 88 ? 4.212 -25.435 -15.482 1.00 42.88 88 GLU A CA 1
ATOM 663 C C . GLU A 1 88 ? 4.404 -26.777 -14.757 1.00 42.88 88 GLU A C 1
ATOM 665 O O . GLU A 1 88 ? 4.708 -27.786 -15.397 1.00 42.88 88 GLU A O 1
ATOM 670 N N . GLU A 1 89 ? 4.219 -26.767 -13.438 1.00 37.28 89 GLU A N 1
ATOM 671 C CA . GLU A 1 89 ? 3.976 -27.948 -12.600 1.00 37.28 89 GLU A CA 1
ATOM 672 C C . GLU A 1 89 ? 2.604 -27.786 -11.939 1.00 37.28 89 GLU A C 1
ATOM 674 O O . GLU A 1 89 ? 2.297 -26.642 -11.516 1.00 37.2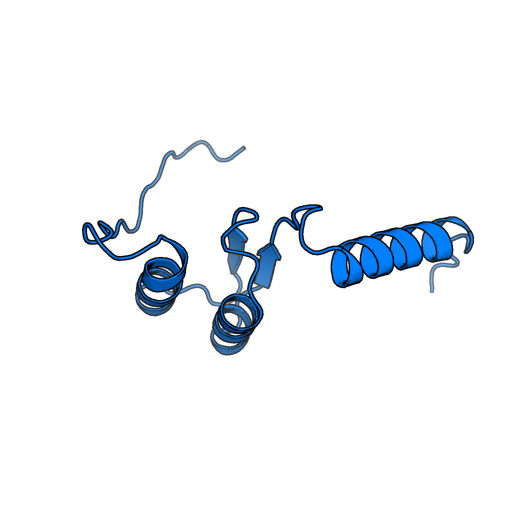8 89 GLU A O 1
#

Organism: NCBI:txid883096

Radius of gyration: 16.43 Å; chains: 1; bounding box: 38×50×30 Å

Secondary structure (DSSP, 8-state):
--S--------PPPTT--HHHHHHHHHHHS--TT-EEEE-SSS--HHHHHHHHHTT-EEEEPPPTTSHHHHHHHHHHHHHHHHS-----

Sequence (89 aa):
MSKNELCIGQKKVADKSNEITAIPEIINSLDIENSVVSIDAMGCQKEIASLIMAKKGHYLLSLKSNQSELFEDVVCGFKARSSNCFSEE

InterPro domains:
  IPR047647 ISAs1 transposase [NF033564] (2-82)
  IPR051698 Transposase 11-like [PTHR30298] (2-81)